Protein AF-A0A0A1Q2Y5-F1 (afdb_monomer_lite)

Structure (mmCIF, N/CA/C/O backbone):
data_AF-A0A0A1Q2Y5-F1
#
_entry.id   AF-A0A0A1Q2Y5-F1
#
loop_
_atom_site.group_PDB
_atom_site.id
_atom_site.type_symbol
_atom_site.label_atom_id
_atom_site.label_alt_id
_atom_site.label_comp_id
_atom_site.label_asym_id
_atom_site.label_entity_id
_atom_site.label_seq_id
_atom_site.pdbx_PDB_ins_code
_atom_site.Cartn_x
_atom_site.Cartn_y
_atom_site.Cartn_z
_atom_site.occupancy
_atom_site.B_iso_or_equiv
_atom_site.auth_seq_id
_atom_site.auth_comp_id
_atom_site.auth_asym_id
_atom_site.auth_atom_id
_atom_site.pdbx_PDB_model_num
ATOM 1 N N . MET A 1 1 ? -5.259 12.438 26.837 1.00 35.69 1 MET A N 1
ATOM 2 C CA . MET A 1 1 ? -5.955 11.451 27.691 1.00 35.69 1 MET A CA 1
ATOM 3 C C . MET A 1 1 ? -5.288 10.094 27.497 1.00 35.69 1 MET A C 1
ATOM 5 O O . MET A 1 1 ? -5.201 9.640 26.366 1.00 35.69 1 MET A O 1
ATOM 9 N N . THR A 1 2 ? -4.720 9.500 28.548 1.00 30.36 2 THR A N 1
ATOM 10 C CA . THR A 1 2 ? -3.997 8.218 28.465 1.00 30.36 2 THR A CA 1
ATOM 11 C C . THR A 1 2 ? -5.008 7.078 28.407 1.00 30.36 2 THR A C 1
ATOM 13 O O . THR A 1 2 ? -5.600 6.742 29.430 1.00 30.36 2 THR A O 1
ATOM 16 N N . ILE A 1 3 ? -5.225 6.483 27.231 1.00 38.81 3 ILE A N 1
ATOM 17 C CA . ILE A 1 3 ? -5.938 5.205 27.147 1.00 38.81 3 ILE A CA 1
ATOM 18 C C . ILE A 1 3 ? -5.017 4.149 27.765 1.00 38.81 3 ILE A C 1
ATOM 20 O O . ILE A 1 3 ? -4.027 3.747 27.158 1.00 38.81 3 ILE A O 1
ATOM 24 N N . ARG A 1 4 ? -5.314 3.727 28.996 1.00 36.06 4 ARG A N 1
ATOM 25 C CA . ARG A 1 4 ? -4.728 2.513 29.569 1.00 36.06 4 ARG A CA 1
ATOM 26 C C . ARG A 1 4 ? -5.586 1.334 29.123 1.00 36.06 4 ARG A C 1
ATOM 28 O O . ARG A 1 4 ? -6.734 1.229 29.540 1.00 36.06 4 ARG A O 1
ATOM 35 N N . TYR A 1 5 ? -5.030 0.474 28.279 1.00 46.25 5 TYR A N 1
ATOM 36 C CA . TYR A 1 5 ? -5.598 -0.839 27.985 1.00 46.25 5 TYR A CA 1
ATOM 37 C C . TYR A 1 5 ? -5.147 -1.824 29.071 1.00 46.25 5 TYR A C 1
ATOM 39 O O . TYR A 1 5 ? -3.952 -1.938 29.336 1.00 46.25 5 TYR A O 1
ATOM 47 N N . PHE A 1 6 ? -6.093 -2.511 29.712 1.00 39.34 6 PHE A N 1
ATOM 48 C CA . PHE A 1 6 ? -5.834 -3.698 30.530 1.00 39.34 6 PHE A CA 1
ATOM 49 C C . PHE A 1 6 ? -6.357 -4.892 29.730 1.00 39.34 6 PHE A C 1
ATOM 51 O O . PHE A 1 6 ? -7.491 -5.323 29.924 1.00 39.34 6 PHE A O 1
ATOM 58 N N . ASP A 1 7 ? -5.567 -5.346 28.756 1.00 41.44 7 ASP A N 1
ATOM 59 C CA . ASP A 1 7 ? -5.860 -6.573 28.0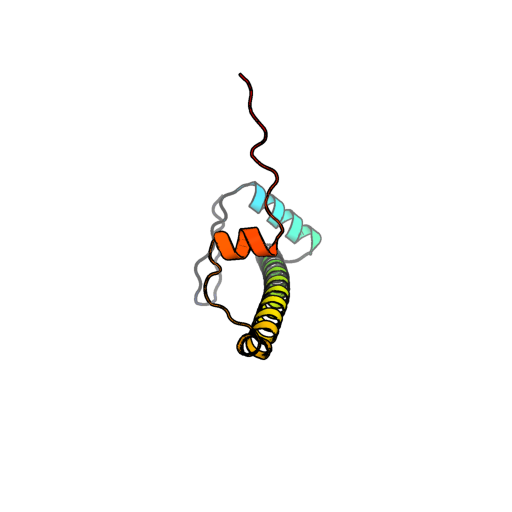18 1.00 41.44 7 ASP A CA 1
ATOM 60 C C . ASP A 1 7 ? -5.167 -7.755 28.702 1.00 41.44 7 ASP A C 1
ATOM 62 O O . ASP A 1 7 ? -4.000 -7.677 29.094 1.00 41.44 7 ASP A O 1
ATOM 66 N N . ARG A 1 8 ? -5.922 -8.834 28.911 1.00 45.66 8 ARG A N 1
ATOM 67 C CA . ARG A 1 8 ? -5.525 -9.992 29.720 1.00 45.66 8 ARG A CA 1
ATOM 68 C C . ARG A 1 8 ? -4.961 -11.125 28.856 1.00 45.66 8 ARG A C 1
ATOM 70 O O . ARG A 1 8 ? -5.050 -12.285 29.255 1.00 45.66 8 ARG A O 1
ATOM 77 N N . HIS A 1 9 ? -4.356 -10.801 27.711 1.00 44.44 9 HIS A N 1
ATOM 78 C CA . HIS A 1 9 ? -3.665 -11.755 26.847 1.00 44.44 9 HIS A CA 1
ATOM 79 C C . HIS A 1 9 ? -2.260 -11.277 26.451 1.00 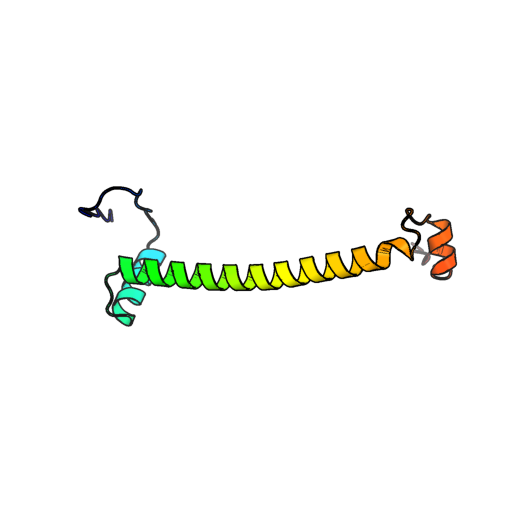44.44 9 HIS A C 1
ATOM 81 O O . HIS A 1 9 ? -1.970 -10.099 26.276 1.00 44.44 9 HIS A O 1
ATOM 87 N N . CYS A 1 10 ? -1.344 -12.240 26.451 1.00 41.94 10 CYS A N 1
ATOM 88 C CA . CYS A 1 10 ? 0.096 -12.053 26.479 1.00 41.94 10 CYS A CA 1
ATOM 89 C C . CYS A 1 10 ? 0.631 -11.567 25.122 1.00 41.94 10 CYS A C 1
ATOM 91 O O . CYS A 1 10 ? 0.516 -12.273 24.126 1.00 41.94 10 CYS A O 1
ATOM 93 N N . GLY A 1 11 ? 1.274 -10.394 25.135 1.00 50.03 11 GLY A N 1
ATOM 94 C CA . GLY A 1 11 ? 2.223 -9.928 24.122 1.00 50.03 11 GLY A CA 1
ATOM 95 C C . GLY A 1 11 ? 1.618 -9.146 22.958 1.00 50.03 11 GLY A C 1
ATOM 96 O O . GLY A 1 11 ? 1.119 -9.751 22.022 1.00 50.03 11 GLY A O 1
ATOM 97 N N . THR A 1 12 ? 1.729 -7.809 22.982 1.00 38.84 12 THR A N 1
ATOM 98 C CA . THR A 1 12 ? 2.270 -6.929 21.912 1.00 38.84 12 THR A CA 1
ATOM 99 C C . THR A 1 12 ? 2.108 -5.458 22.343 1.00 38.84 12 THR A C 1
ATOM 101 O O . THR A 1 12 ? 1.109 -5.075 22.946 1.00 38.84 12 THR A O 1
ATOM 104 N N . PHE A 1 13 ? 3.125 -4.632 22.085 1.00 42.66 13 PHE A N 1
ATOM 105 C CA . PHE A 1 13 ? 3.209 -3.222 22.485 1.00 42.66 13 PHE A CA 1
ATOM 106 C C . PHE A 1 13 ? 2.051 -2.370 21.935 1.00 42.66 13 PHE A C 1
ATOM 108 O O . PHE A 1 13 ? 1.816 -2.326 20.729 1.00 42.66 13 PHE A O 1
ATOM 115 N N . GLY A 1 14 ? 1.368 -1.644 22.825 1.00 43.66 14 GLY A N 1
ATOM 116 C CA . GLY A 1 14 ? 0.289 -0.722 22.470 1.00 43.66 14 GLY A CA 1
ATOM 117 C C . GLY A 1 14 ? 0.784 0.513 21.707 1.00 43.66 14 GLY A C 1
ATOM 118 O O . GLY A 1 14 ? 1.710 1.200 22.136 1.00 43.66 14 GLY A O 1
ATOM 119 N N . LEU A 1 15 ? 0.134 0.825 20.584 1.00 52.41 15 LEU A N 1
ATOM 120 C CA . LEU A 1 15 ? 0.352 2.050 19.812 1.00 52.41 15 LEU A CA 1
ATOM 121 C C . LEU A 1 15 ? -0.399 3.223 20.463 1.00 52.41 15 LEU A C 1
ATOM 123 O O . LEU A 1 15 ? -1.626 3.258 20.486 1.00 52.41 15 LEU A O 1
ATOM 127 N N . SER A 1 16 ? 0.331 4.213 20.984 1.00 55.06 16 SER A N 1
ATOM 128 C CA . SER A 1 16 ? -0.261 5.465 21.471 1.00 55.06 16 SER A CA 1
ATOM 129 C C . SER A 1 16 ? -0.399 6.455 20.311 1.00 55.06 16 SER A C 1
ATOM 131 O O . SER A 1 16 ? 0.553 7.157 19.973 1.00 55.06 16 SER A O 1
ATOM 133 N N . ILE A 1 17 ? -1.582 6.523 19.696 1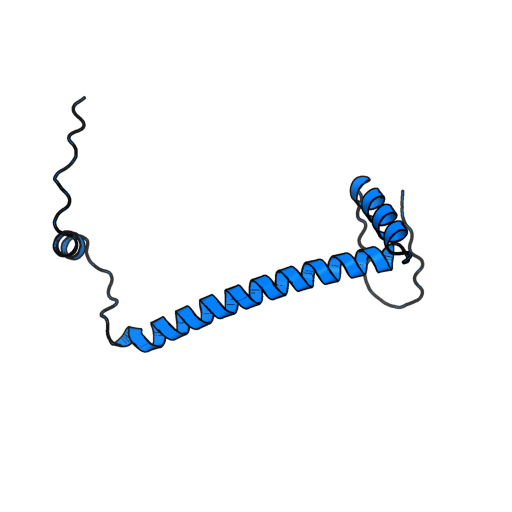.00 56.00 17 ILE A N 1
ATOM 134 C CA . ILE A 1 17 ? -1.898 7.550 18.693 1.00 56.00 17 ILE A CA 1
ATOM 135 C C . ILE A 1 17 ? -2.299 8.829 19.445 1.00 56.00 17 ILE A C 1
ATOM 137 O O . ILE A 1 17 ? -3.413 8.949 19.948 1.00 56.00 17 ILE A O 1
ATOM 141 N N . LYS A 1 18 ? -1.359 9.770 19.604 1.00 58.41 18 LYS A N 1
ATOM 142 C CA . LYS A 1 18 ? -1.520 10.987 20.429 1.00 58.41 18 LYS A CA 1
ATOM 143 C C . LYS A 1 18 ? -2.069 12.190 19.652 1.00 58.41 18 LYS A C 1
ATOM 145 O O . LYS A 1 18 ? -1.607 13.309 19.858 1.00 58.41 18 LYS A O 1
ATOM 150 N N . THR A 1 19 ? -3.033 11.982 18.760 1.00 72.12 19 THR A N 1
ATOM 151 C CA . THR A 1 19 ? -3.703 13.086 18.055 1.00 72.12 19 THR A CA 1
ATOM 152 C C . THR A 1 19 ? -5.197 13.084 18.360 1.00 72.12 19 THR A C 1
ATOM 154 O O . THR A 1 19 ? -5.848 12.040 18.348 1.00 72.12 19 THR A O 1
ATOM 157 N N . GLU A 1 20 ? -5.747 14.267 18.646 1.00 73.75 20 GLU A N 1
ATOM 158 C CA . GLU A 1 20 ? -7.181 14.455 18.923 1.00 73.75 20 GLU A CA 1
ATOM 159 C C . GLU A 1 20 ? -8.041 13.995 17.736 1.00 73.75 20 GLU A C 1
ATOM 161 O O . GLU A 1 20 ? -9.083 13.364 17.899 1.00 73.75 20 GLU A O 1
ATOM 166 N N . GLU A 1 21 ? -7.549 14.236 16.521 1.00 76.00 21 GLU A N 1
ATOM 167 C CA . GLU A 1 21 ? -8.201 13.823 15.283 1.00 76.00 21 GLU A CA 1
ATOM 168 C C . GLU A 1 21 ? -8.345 12.302 15.168 1.00 76.00 21 GLU A C 1
ATOM 170 O O . GLU A 1 21 ? -9.437 11.820 14.873 1.00 76.00 21 GLU A O 1
ATOM 175 N N . ALA A 1 22 ? -7.289 11.534 15.456 1.00 79.25 22 ALA A N 1
ATOM 176 C CA . ALA A 1 22 ? -7.368 10.076 15.412 1.00 79.25 22 ALA A CA 1
ATOM 177 C C . ALA A 1 22 ? -8.358 9.539 16.449 1.00 79.25 22 ALA A C 1
ATOM 179 O O . ALA A 1 22 ? -9.096 8.595 16.181 1.00 79.25 22 ALA A O 1
ATOM 180 N N . HIS A 1 23 ? -8.418 10.179 17.615 1.00 80.94 23 HIS A N 1
ATOM 181 C CA . HIS A 1 23 ? -9.372 9.851 18.666 1.00 80.94 23 HIS A CA 1
ATOM 182 C C . HIS A 1 23 ? -10.824 10.117 18.247 1.00 80.94 23 HIS A C 1
ATOM 184 O O . HIS A 1 23 ? -11.715 9.309 18.524 1.00 80.94 23 HIS A O 1
ATOM 190 N N . ARG A 1 24 ? -11.071 11.243 17.568 1.00 86.06 24 ARG A N 1
ATOM 191 C CA . ARG A 1 24 ? -12.386 11.582 17.014 1.00 86.06 24 ARG A CA 1
ATOM 192 C C . ARG A 1 24 ? -12.806 10.573 15.947 1.00 86.06 24 ARG A C 1
ATOM 194 O O . ARG A 1 24 ? -13.901 10.027 16.049 1.00 86.06 24 ARG A O 1
ATOM 201 N N . LEU A 1 25 ? -11.920 10.286 14.992 1.00 87.94 25 LEU A N 1
ATOM 202 C CA . LEU A 1 25 ? -12.166 9.327 13.912 1.00 87.94 25 LEU A CA 1
ATOM 203 C C . LEU A 1 25 ? -12.424 7.917 14.452 1.00 87.94 25 LEU A C 1
ATOM 205 O O . LEU A 1 25 ? -13.364 7.258 14.027 1.00 87.94 25 LEU A O 1
ATOM 209 N N . ALA A 1 26 ? -11.650 7.476 15.443 1.00 86.12 26 ALA A N 1
ATOM 210 C CA . ALA A 1 26 ? -11.848 6.201 16.124 1.00 86.12 26 ALA A CA 1
ATOM 211 C C . ALA A 1 26 ? -13.238 6.074 16.768 1.00 86.12 26 ALA A C 1
ATOM 213 O O . ALA A 1 26 ? -13.906 5.048 16.636 1.00 86.12 26 ALA A O 1
ATOM 214 N N . ARG A 1 27 ? -13.688 7.125 17.467 1.00 87.25 27 ARG A N 1
ATOM 215 C CA . ARG A 1 27 ? -15.017 7.150 18.093 1.00 87.25 27 ARG A CA 1
ATOM 216 C C . ARG A 1 27 ? -16.136 7.144 17.065 1.00 87.25 27 ARG A C 1
ATOM 218 O O . ARG A 1 27 ? -17.143 6.478 17.277 1.00 87.25 27 ARG A O 1
ATOM 225 N N . GLU A 1 28 ? -15.983 7.912 15.997 1.00 92.00 28 GLU A N 1
ATOM 226 C CA . GLU A 1 28 ? -16.953 7.957 14.908 1.00 92.00 28 GLU A CA 1
ATOM 227 C C . GLU A 1 28 ? -17.062 6.595 14.220 1.00 92.00 28 GLU A C 1
ATOM 229 O O . GLU A 1 28 ? -18.159 6.055 14.107 1.00 92.00 28 GLU A O 1
ATOM 234 N N . LEU A 1 29 ? -15.924 5.987 13.886 1.00 90.44 29 LEU A N 1
ATOM 235 C CA . LEU A 1 29 ? -15.856 4.669 13.269 1.00 90.44 29 LEU A CA 1
ATOM 236 C C . LEU A 1 29 ? -16.522 3.591 14.137 1.00 90.44 29 LEU A C 1
ATOM 238 O O . LEU A 1 29 ? -17.342 2.825 13.643 1.00 90.44 29 LEU A O 1
ATOM 242 N N . SER A 1 30 ? -16.237 3.570 15.440 1.00 91.19 30 SER A N 1
ATOM 243 C CA . SER A 1 30 ? -16.873 2.657 16.402 1.00 91.19 30 SER A CA 1
ATOM 244 C C . SER A 1 30 ? -18.388 2.853 16.493 1.00 91.19 30 SER A C 1
ATOM 246 O O . SER A 1 30 ? -19.141 1.886 16.507 1.00 91.19 30 SER A O 1
ATOM 248 N N . ARG A 1 31 ? -18.866 4.103 16.505 1.00 91.62 31 ARG A N 1
ATOM 249 C CA . ARG A 1 31 ? -20.309 4.398 16.531 1.00 91.62 31 ARG A CA 1
ATOM 250 C C . ARG A 1 31 ? -21.022 3.959 15.259 1.00 91.62 31 ARG A C 1
ATOM 252 O O . ARG A 1 31 ? -22.154 3.502 15.345 1.00 91.62 31 ARG A O 1
ATOM 259 N N . LEU A 1 32 ? -20.380 4.123 14.105 1.00 93.62 32 LEU A N 1
ATOM 260 C CA . LEU A 1 32 ? -20.951 3.743 12.813 1.00 93.62 32 LEU A CA 1
ATOM 261 C C . LEU A 1 32 ? -20.979 2.224 12.614 1.00 93.62 32 LEU A C 1
ATOM 263 O O . LEU A 1 32 ? -21.917 1.708 12.018 1.00 93.62 32 LEU A O 1
ATOM 267 N N . THR A 1 33 ? -19.963 1.520 13.113 1.00 89.38 33 THR A N 1
ATOM 268 C CA . THR A 1 33 ? -19.833 0.058 12.982 1.00 89.38 33 THR A CA 1
ATOM 269 C C . THR A 1 33 ? -20.551 -0.708 14.094 1.00 89.38 33 THR A C 1
ATOM 271 O O . THR A 1 33 ? -20.927 -1.858 13.898 1.00 89.38 33 THR A O 1
ATOM 274 N N . GLY A 1 34 ? -20.761 -0.085 15.259 1.00 91.44 34 GLY A N 1
ATOM 275 C CA . GLY A 1 34 ? -21.269 -0.752 16.461 1.00 91.44 34 GLY A CA 1
ATOM 276 C C . GLY A 1 34 ? -20.227 -1.629 17.166 1.00 91.44 34 GLY A C 1
ATOM 277 O O . GLY A 1 34 ? -20.550 -2.299 18.145 1.00 91.44 34 GLY A O 1
ATOM 278 N N . GLU A 1 35 ? -18.982 -1.622 16.691 1.00 88.19 35 GLU A N 1
ATOM 279 C CA . GLU A 1 35 ? -17.881 -2.420 17.225 1.00 88.19 35 GLU A CA 1
ATOM 280 C C . GLU A 1 35 ? -17.127 -1.669 18.327 1.00 88.19 35 GLU A C 1
ATOM 282 O O . GLU A 1 35 ? -17.158 -0.433 18.412 1.00 88.19 35 GLU A O 1
ATOM 287 N N . ALA A 1 36 ? -16.393 -2.402 19.170 1.00 88.31 36 ALA A N 1
ATOM 288 C CA . ALA A 1 36 ? -15.497 -1.770 20.127 1.00 88.31 36 ALA A CA 1
ATOM 289 C C . ALA A 1 36 ? -14.443 -0.938 19.382 1.00 88.31 36 ALA A C 1
ATOM 291 O O . ALA A 1 36 ? -13.946 -1.328 18.330 1.00 88.31 36 ALA A O 1
ATOM 292 N N . MET A 1 37 ? -14.068 0.211 19.948 1.00 79.38 37 MET A N 1
ATOM 293 C CA . MET A 1 37 ? -13.179 1.181 19.296 1.00 79.38 37 MET A CA 1
ATOM 294 C C . MET A 1 37 ? -11.886 0.562 18.747 1.00 79.38 37 MET A C 1
ATOM 296 O O . MET A 1 37 ? -11.433 0.945 17.675 1.00 79.38 37 MET A O 1
ATOM 300 N N . THR A 1 38 ? -11.310 -0.412 19.448 1.00 83.56 38 THR A N 1
ATOM 301 C CA . THR A 1 38 ? -10.093 -1.098 18.992 1.00 83.56 38 THR A CA 1
ATOM 302 C C . THR A 1 38 ? -10.352 -2.081 17.865 1.00 83.56 38 THR A C 1
ATOM 304 O O . THR A 1 38 ? -9.535 -2.145 16.949 1.00 83.56 38 THR A O 1
ATOM 307 N N . ASP A 1 39 ? -11.475 -2.792 17.887 1.00 84.19 39 ASP A N 1
ATOM 308 C CA . ASP A 1 39 ? -11.842 -3.724 16.820 1.00 84.19 39 ASP A CA 1
ATOM 309 C C . ASP A 1 39 ? -12.104 -2.946 15.530 1.00 84.19 39 ASP A C 1
ATOM 311 O O . ASP A 1 39 ? -11.462 -3.212 14.514 1.00 84.19 39 ASP A O 1
ATOM 315 N N . ALA A 1 40 ? -12.888 -1.870 15.631 1.00 88.75 40 ALA A N 1
ATOM 316 C CA . ALA A 1 40 ? -13.199 -0.983 14.519 1.00 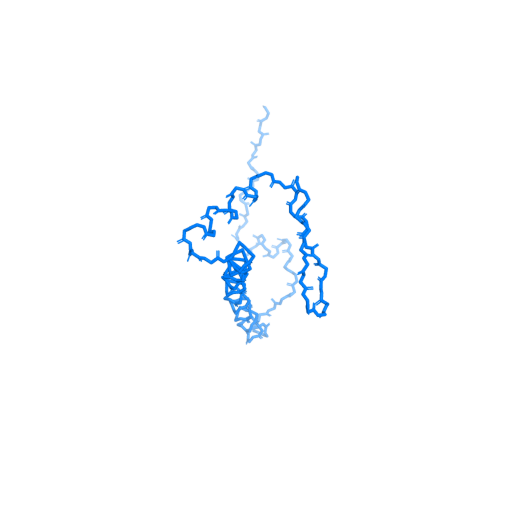88.75 40 ALA A CA 1
ATOM 317 C C . ALA A 1 40 ? -11.928 -0.398 13.869 1.00 88.75 40 ALA A C 1
ATOM 319 O O . ALA A 1 40 ? -11.760 -0.435 12.648 1.00 88.75 40 ALA A O 1
ATOM 320 N N . ILE A 1 41 ? -10.986 0.117 14.676 1.00 87.94 41 ILE A N 1
ATOM 321 C CA . ILE A 1 41 ? -9.712 0.653 14.162 1.00 87.94 41 ILE A CA 1
ATOM 322 C C . ILE A 1 41 ? -8.862 -0.462 13.553 1.00 87.94 41 ILE A C 1
ATOM 324 O O . ILE A 1 41 ? -8.293 -0.283 12.476 1.00 87.94 41 ILE A O 1
ATOM 328 N N . THR A 1 42 ? -8.751 -1.603 14.235 1.00 88.38 42 THR A N 1
ATOM 329 C CA . THR A 1 42 ? -7.925 -2.727 13.778 1.00 88.38 42 THR A CA 1
ATOM 330 C C . THR A 1 42 ? -8.416 -3.235 12.429 1.00 88.38 42 THR A C 1
ATOM 332 O O . THR A 1 42 ? -7.607 -3.460 11.525 1.00 88.38 42 THR A O 1
ATOM 335 N N . GLN A 1 43 ? -9.733 -3.355 12.268 1.00 91.50 43 GLN A N 1
ATOM 336 C CA . GLN A 1 43 ? -10.359 -3.775 11.026 1.00 91.50 43 GLN A CA 1
ATOM 337 C C . GLN A 1 43 ? -10.132 -2.750 9.910 1.00 91.50 43 GLN A C 1
ATOM 339 O O . GLN A 1 43 ? -9.616 -3.109 8.851 1.00 91.50 43 GLN A O 1
ATOM 344 N N . ALA A 1 44 ? -10.367 -1.459 10.162 1.00 91.19 44 ALA A N 1
ATOM 345 C CA . ALA A 1 44 ? -10.113 -0.414 9.168 1.00 91.19 44 ALA A CA 1
ATOM 346 C C . ALA A 1 44 ? -8.638 -0.351 8.726 1.00 91.19 44 ALA A C 1
ATOM 348 O O . ALA A 1 44 ? -8.336 -0.166 7.541 1.00 91.19 44 ALA A O 1
ATOM 349 N N . MET A 1 45 ? -7.696 -0.540 9.657 1.00 91.38 45 MET A N 1
ATOM 350 C CA . MET A 1 45 ? -6.269 -0.620 9.337 1.00 91.38 45 MET A CA 1
ATOM 351 C C . MET A 1 45 ? -5.944 -1.862 8.504 1.00 91.38 45 MET A C 1
ATOM 353 O O . MET A 1 45 ? -5.196 -1.757 7.528 1.00 91.38 45 MET A O 1
ATOM 357 N N . ARG A 1 46 ? -6.512 -3.023 8.853 1.00 92.75 46 ARG A N 1
ATOM 358 C CA . ARG A 1 46 ? -6.339 -4.276 8.106 1.00 92.75 46 ARG A CA 1
ATOM 359 C C . ARG A 1 46 ? -6.825 -4.126 6.668 1.00 92.75 46 ARG A C 1
ATOM 361 O O . ARG A 1 46 ? -6.051 -4.378 5.750 1.00 92.75 46 ARG A O 1
ATOM 368 N N . GLU A 1 47 ? -8.038 -3.626 6.472 1.00 95.31 47 GLU A N 1
ATOM 369 C CA . GLU A 1 47 ? -8.625 -3.399 5.146 1.00 95.31 47 GLU A CA 1
ATOM 370 C C . GLU A 1 47 ? -7.826 -2.390 4.319 1.00 95.31 47 GLU A C 1
ATOM 372 O O . GLU A 1 47 ? -7.664 -2.527 3.102 1.00 95.31 47 GLU A O 1
ATOM 377 N N . ARG A 1 48 ? -7.305 -1.333 4.957 1.00 93.69 48 ARG A N 1
ATOM 378 C CA . ARG A 1 48 ? -6.448 -0.371 4.259 1.00 93.69 48 ARG A CA 1
ATOM 379 C C . ARG A 1 48 ? -5.132 -1.012 3.827 1.00 93.69 48 ARG A C 1
ATOM 381 O O . ARG A 1 48 ? -4.703 -0.780 2.699 1.00 93.69 48 ARG A O 1
ATOM 388 N N . LEU A 1 49 ? -4.506 -1.807 4.692 1.00 94.88 49 LEU A N 1
ATOM 389 C CA . LEU A 1 49 ? -3.272 -2.517 4.362 1.00 94.88 49 LEU A CA 1
ATOM 390 C C . LEU A 1 49 ? -3.486 -3.558 3.266 1.00 94.88 49 LEU A C 1
ATOM 392 O O . LEU A 1 49 ? -2.644 -3.668 2.382 1.00 94.88 49 LEU A O 1
ATOM 396 N N . GLU A 1 50 ? -4.591 -4.293 3.306 1.00 94.75 50 GLU A N 1
ATOM 397 C CA . GLU A 1 50 ? -4.933 -5.291 2.295 1.00 94.75 50 GLU A CA 1
ATOM 398 C C . GLU A 1 50 ? -5.103 -4.657 0.914 1.00 94.75 50 GLU A C 1
ATOM 400 O O . GLU A 1 50 ? -4.442 -5.085 -0.030 1.00 94.75 50 GLU A O 1
ATOM 405 N N . ARG A 1 51 ? -5.867 -3.560 0.805 1.00 93.06 51 ARG A N 1
ATOM 406 C CA . ARG A 1 51 ? -6.001 -2.812 -0.459 1.00 93.06 51 ARG A CA 1
ATOM 407 C C . ARG A 1 51 ? -4.653 -2.348 -1.007 1.00 93.06 51 ARG A C 1
ATOM 409 O O . ARG A 1 51 ? -4.350 -2.569 -2.174 1.00 93.06 51 ARG A O 1
ATOM 416 N N . LEU A 1 52 ? -3.810 -1.770 -0.151 1.00 94.44 52 LEU A N 1
ATOM 417 C CA . LEU A 1 52 ? -2.478 -1.310 -0.555 1.00 94.44 52 LEU A CA 1
ATOM 418 C C . LEU A 1 52 ? -1.544 -2.464 -0.953 1.00 94.44 52 LEU A C 1
ATOM 420 O O . LEU A 1 52 ? -0.667 -2.282 -1.797 1.00 94.44 52 LEU A O 1
ATOM 424 N N . ARG A 1 53 ? -1.687 -3.643 -0.337 1.00 91.25 53 ARG A N 1
ATOM 425 C CA . ARG A 1 53 ? -0.931 -4.844 -0.718 1.00 91.25 53 ARG A CA 1
ATOM 426 C C . ARG A 1 53 ? -1.394 -5.372 -2.069 1.00 91.25 53 ARG A C 1
ATOM 428 O O . ARG A 1 53 ? -0.542 -5.578 -2.924 1.00 91.25 53 ARG A O 1
ATOM 435 N N . ALA A 1 54 ? -2.702 -5.483 -2.291 1.00 89.25 54 ALA A N 1
ATOM 436 C CA . ALA A 1 54 ? -3.264 -5.909 -3.570 1.00 89.25 54 ALA A CA 1
ATOM 437 C C . ALA A 1 54 ? -2.829 -4.985 -4.723 1.00 89.25 54 ALA A C 1
ATOM 439 O O . ALA A 1 54 ? -2.371 -5.455 -5.762 1.00 89.25 54 ALA A O 1
ATOM 440 N N . GLU A 1 55 ? -2.868 -3.662 -4.525 1.00 87.75 55 GLU A N 1
ATOM 441 C CA . GLU A 1 55 ? -2.359 -2.690 -5.505 1.00 87.75 55 GLU A CA 1
ATOM 442 C C . GLU A 1 55 ? -0.870 -2.913 -5.822 1.00 87.75 55 GLU A C 1
ATOM 444 O O . GLU A 1 55 ? -0.465 -2.904 -6.987 1.00 87.75 55 GLU A O 1
ATOM 449 N N . LYS A 1 56 ? -0.042 -3.156 -4.797 1.00 85.25 56 LYS A N 1
ATOM 450 C CA . LYS A 1 56 ? 1.388 -3.448 -4.975 1.00 85.25 56 LYS A CA 1
ATOM 451 C C . LYS A 1 56 ? 1.638 -4.776 -5.680 1.00 85.25 56 LYS A C 1
ATOM 453 O O . LYS A 1 56 ? 2.569 -4.848 -6.477 1.00 85.25 56 LYS A O 1
ATOM 458 N N . GLU A 1 57 ? 0.846 -5.803 -5.405 1.00 84.50 57 GLU A N 1
ATOM 459 C CA . GLU A 1 57 ? 0.953 -7.109 -6.061 1.00 84.50 57 GLU A CA 1
ATOM 460 C C . GLU A 1 57 ? 0.628 -7.010 -7.552 1.00 84.50 57 GLU A C 1
ATOM 462 O O . GLU A 1 57 ? 1.390 -7.522 -8.370 1.00 84.50 57 GLU A O 1
ATOM 467 N N . VAL A 1 58 ? -0.411 -6.258 -7.928 1.00 83.62 58 VAL A N 1
ATOM 468 C CA . VAL A 1 58 ? -0.731 -5.980 -9.340 1.00 83.62 58 VAL A CA 1
ATOM 469 C C . VAL A 1 58 ? 0.423 -5.249 -10.038 1.00 83.62 58 VAL A C 1
ATOM 471 O O . VAL A 1 58 ? 0.809 -5.600 -11.155 1.00 83.62 58 VAL A O 1
ATOM 474 N N . GLN A 1 59 ? 1.029 -4.256 -9.380 1.00 81.44 59 GLN A N 1
ATOM 475 C CA 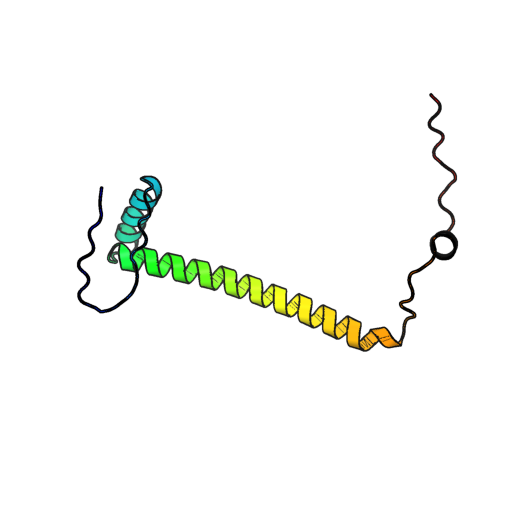. GLN A 1 59 ? 2.204 -3.562 -9.923 1.00 81.44 59 GLN A CA 1
ATOM 476 C C . GLN A 1 59 ? 3.426 -4.486 -10.032 1.00 81.44 59 GLN A C 1
ATOM 478 O O . GLN A 1 59 ? 4.158 -4.445 -11.025 1.00 81.44 59 GLN A O 1
ATOM 483 N N . ALA A 1 60 ? 3.648 -5.344 -9.036 1.00 81.81 60 ALA A N 1
ATOM 484 C CA . ALA A 1 60 ? 4.725 -6.324 -9.048 1.00 81.81 60 ALA A CA 1
ATOM 485 C C . ALA A 1 60 ? 4.541 -7.364 -10.166 1.00 81.81 60 ALA A C 1
ATOM 487 O O . ALA A 1 60 ? 5.530 -7.727 -10.812 1.00 81.81 60 ALA A O 1
ATOM 488 N N . ASP A 1 61 ? 3.304 -7.790 -10.448 1.00 88.19 61 ASP A N 1
ATOM 489 C CA . ASP A 1 61 ? 2.972 -8.649 -11.591 1.00 88.19 61 ASP A CA 1
ATOM 490 C C . ASP A 1 61 ? 3.330 -7.964 -12.912 1.00 88.19 61 ASP A C 1
ATOM 492 O O . ASP A 1 61 ? 4.070 -8.525 -13.723 1.00 88.19 61 ASP A O 1
ATOM 496 N N . TYR A 1 62 ? 2.912 -6.708 -13.103 1.00 86.25 62 TYR A N 1
ATOM 497 C CA . TYR A 1 62 ? 3.240 -5.951 -14.312 1.00 86.25 62 TYR A CA 1
ATOM 498 C C . TYR A 1 62 ? 4.756 -5.836 -14.537 1.00 86.25 62 TYR A C 1
ATOM 500 O O . TYR A 1 62 ? 5.257 -6.151 -15.622 1.00 86.25 62 TYR A O 1
ATOM 508 N N . VAL A 1 63 ? 5.513 -5.446 -13.506 1.00 91.25 63 VAL A N 1
ATOM 509 C CA . VAL A 1 63 ? 6.979 -5.345 -13.585 1.00 91.25 63 VAL A CA 1
ATOM 510 C C . VAL A 1 63 ? 7.612 -6.705 -13.884 1.00 91.25 63 VAL A C 1
ATOM 512 O O . VAL A 1 63 ? 8.541 -6.791 -14.691 1.00 91.25 63 VAL A O 1
ATOM 515 N N . SER A 1 64 ? 7.119 -7.776 -13.264 1.00 91.94 64 SER A N 1
ATOM 516 C CA . SER A 1 64 ? 7.620 -9.136 -13.486 1.00 91.94 64 SER A CA 1
ATOM 517 C C . SER A 1 64 ? 7.360 -9.603 -14.916 1.00 91.94 64 SER A C 1
ATOM 519 O O . SER A 1 64 ? 8.278 -10.096 -15.577 1.00 91.94 64 SER A O 1
ATOM 521 N N . ARG A 1 65 ? 6.156 -9.360 -15.443 1.00 90.44 65 ARG A N 1
ATOM 522 C CA . ARG A 1 65 ? 5.788 -9.641 -16.837 1.00 90.44 65 ARG A CA 1
ATOM 523 C C . ARG A 1 65 ? 6.638 -8.845 -17.820 1.00 90.44 65 ARG A C 1
ATOM 525 O O . ARG A 1 65 ? 7.127 -9.416 -18.794 1.00 90.44 65 ARG A O 1
ATOM 532 N N . MET A 1 66 ? 6.890 -7.566 -17.543 1.00 92.75 66 MET A N 1
ATOM 533 C CA . MET A 1 66 ? 7.774 -6.728 -18.358 1.00 92.75 66 MET A CA 1
ATOM 534 C C . MET A 1 66 ? 9.212 -7.267 -18.363 1.00 92.75 66 MET A C 1
ATOM 536 O O . MET A 1 66 ? 9.813 -7.441 -19.424 1.00 92.75 66 MET A O 1
ATOM 540 N N . LYS A 1 67 ? 9.760 -7.617 -17.192 1.00 93.12 67 LYS A N 1
ATOM 541 C CA . LYS A 1 67 ? 11.097 -8.226 -17.083 1.00 93.12 67 LYS A CA 1
ATOM 542 C C . LYS A 1 67 ? 11.185 -9.553 -17.837 1.00 93.12 67 LYS A C 1
ATOM 544 O O . LYS A 1 67 ? 12.181 -9.790 -18.521 1.00 93.12 67 LYS A O 1
ATOM 549 N N . ALA A 1 68 ? 10.163 -10.404 -17.738 1.00 93.44 68 ALA A N 1
ATOM 550 C CA . ALA A 1 68 ? 10.096 -11.667 -18.470 1.00 93.44 68 ALA A CA 1
ATOM 551 C C . ALA A 1 68 ? 10.053 -11.436 -19.990 1.00 93.44 68 ALA A C 1
ATOM 553 O O . ALA A 1 68 ? 10.809 -12.066 -20.732 1.00 93.44 68 ALA A O 1
ATOM 554 N N . PHE A 1 69 ? 9.242 -10.477 -20.448 1.00 93.31 69 PHE A N 1
ATOM 555 C CA . PHE A 1 69 ? 9.153 -10.088 -21.854 1.00 93.31 69 PHE A CA 1
ATOM 556 C C . PHE A 1 69 ? 10.503 -9.615 -22.411 1.00 93.31 69 PHE A C 1
ATOM 558 O O . PHE A 1 69 ? 10.931 -10.097 -23.465 1.00 93.31 69 PHE A O 1
ATOM 565 N N . VAL A 1 70 ? 11.192 -8.726 -21.684 1.00 92.81 70 VAL A N 1
ATOM 566 C CA . VAL A 1 70 ? 12.525 -8.225 -22.049 1.00 92.81 70 VAL A CA 1
ATOM 567 C C . VAL A 1 70 ? 13.540 -9.365 -22.068 1.00 92.81 70 VAL A C 1
ATOM 569 O O . VAL A 1 70 ? 14.247 -9.526 -23.059 1.00 92.81 70 VAL A O 1
ATOM 572 N N . ARG A 1 71 ? 13.590 -10.205 -21.025 1.00 91.88 71 ARG A N 1
ATOM 573 C CA . ARG A 1 71 ? 14.526 -11.341 -20.941 1.00 91.88 71 ARG A CA 1
ATOM 574 C C . ARG A 1 71 ? 14.358 -12.319 -22.108 1.00 91.88 71 ARG A C 1
ATOM 576 O O . ARG A 1 71 ? 15.347 -12.774 -22.672 1.00 91.88 71 ARG A O 1
ATOM 583 N N . ALA A 1 72 ? 13.122 -12.609 -22.511 1.00 93.19 72 ALA A N 1
ATOM 584 C CA . ALA A 1 72 ? 12.839 -13.513 -23.626 1.00 93.19 72 ALA A CA 1
ATOM 585 C C . ALA A 1 72 ? 13.290 -12.968 -24.997 1.00 93.19 72 ALA A C 1
ATOM 587 O O . ALA A 1 72 ? 13.416 -13.726 -25.958 1.00 93.19 72 ALA A O 1
ATOM 588 N N . ARG A 1 73 ? 13.508 -11.654 -25.119 1.00 93.94 73 ARG A N 1
ATOM 589 C CA . ARG A 1 73 ? 13.860 -10.977 -26.380 1.00 93.94 73 ARG A CA 1
ATOM 590 C C . ARG A 1 73 ? 15.256 -10.374 -26.376 1.00 93.94 73 ARG A C 1
ATOM 592 O O . ARG A 1 73 ? 15.770 -10.061 -27.441 1.00 93.94 73 ARG A O 1
ATOM 599 N N . SER A 1 74 ? 15.888 -10.256 -25.212 1.00 88.62 74 SER A N 1
ATOM 600 C CA . SER A 1 74 ? 17.142 -9.524 -25.047 1.00 88.62 74 SER A CA 1
ATOM 601 C C . SER A 1 74 ? 18.312 -10.086 -25.847 1.00 88.62 74 SER A C 1
ATOM 603 O O . SER A 1 74 ? 19.270 -9.363 -26.066 1.00 88.62 74 SER A O 1
ATOM 605 N N . HIS A 1 75 ? 18.257 -11.355 -26.258 1.00 89.81 75 HIS A N 1
ATOM 606 C CA . HIS A 1 75 ? 19.282 -11.978 -27.101 1.00 89.81 75 HIS A CA 1
ATOM 607 C C . HIS A 1 75 ? 19.180 -11.572 -28.580 1.00 89.81 75 HIS A C 1
ATOM 609 O O . HIS A 1 75 ? 20.119 -11.798 -29.330 1.00 89.81 75 HIS A O 1
ATOM 615 N N . ARG A 1 76 ? 18.046 -11.006 -29.016 1.00 91.88 76 ARG A N 1
ATOM 616 C CA . ARG A 1 76 ? 17.830 -10.598 -30.414 1.00 91.88 76 ARG A CA 1
ATOM 617 C C . ARG A 1 76 ? 18.391 -9.218 -30.732 1.00 91.88 76 ARG A C 1
ATOM 619 O O . ARG A 1 76 ? 18.462 -8.856 -31.899 1.00 91.88 76 ARG A O 1
ATOM 626 N N . TYR A 1 77 ? 18.719 -8.442 -29.704 1.00 86.56 77 TYR A N 1
ATOM 627 C CA . TYR A 1 77 ? 19.143 -7.057 -29.832 1.00 86.56 77 TYR A CA 1
ATOM 628 C C . TYR A 1 77 ? 20.523 -6.891 -29.215 1.00 86.56 77 TYR A C 1
ATOM 630 O O . TYR A 1 77 ? 20.791 -7.409 -28.128 1.00 86.56 77 TYR A O 1
ATOM 638 N N . ASP A 1 78 ? 21.374 -6.128 -29.891 1.00 87.69 78 ASP A N 1
ATOM 639 C CA . ASP A 1 78 ? 22.591 -5.615 -29.287 1.00 87.69 78 ASP A CA 1
ATOM 640 C C . ASP A 1 78 ? 22.212 -4.591 -28.206 1.00 87.69 78 ASP A C 1
ATOM 642 O O . ASP A 1 78 ? 21.435 -3.669 -28.448 1.00 87.69 78 ASP A O 1
ATOM 646 N N . ARG A 1 79 ? 22.703 -4.805 -26.983 1.00 84.31 79 ARG A N 1
ATOM 647 C CA . ARG A 1 79 ? 22.413 -3.964 -25.809 1.00 84.31 79 ARG A CA 1
ATOM 648 C C . ARG A 1 79 ? 23.644 -3.208 -25.324 1.00 84.31 79 ARG A C 1
ATOM 650 O O . ARG A 1 79 ? 23.664 -2.749 -24.180 1.00 84.31 79 ARG A O 1
ATOM 657 N N . ARG A 1 80 ? 24.685 -3.118 -26.155 1.00 89.31 80 ARG A N 1
ATOM 658 C CA . ARG A 1 80 ? 25.800 -2.213 -25.890 1.00 89.31 80 ARG A CA 1
ATOM 659 C C . ARG A 1 80 ? 25.263 -0.778 -25.788 1.00 89.31 80 ARG A C 1
ATOM 661 O O . ARG A 1 80 ? 24.301 -0.440 -26.479 1.00 89.31 80 ARG A O 1
ATOM 668 N N . PRO A 1 81 ? 25.837 0.056 -24.908 1.00 88.38 81 PRO A N 1
ATOM 669 C CA . PRO A 1 81 ? 25.499 1.471 -24.873 1.00 88.38 81 PRO A CA 1
ATOM 670 C C . PRO A 1 81 ? 25.657 2.083 -26.268 1.00 88.38 81 PRO A C 1
ATOM 672 O O . PRO A 1 81 ? 26.704 1.913 -26.888 1.00 88.38 81 PRO A O 1
ATOM 675 N N . VAL A 1 82 ? 24.620 2.769 -26.750 1.00 89.69 82 VAL A N 1
ATOM 676 C CA . VAL A 1 82 ? 24.653 3.470 -28.040 1.00 89.69 82 VAL A CA 1
ATOM 677 C C . VAL A 1 82 ? 25.523 4.715 -27.893 1.00 89.69 82 VAL A C 1
ATOM 679 O O . VAL A 1 82 ? 25.395 5.455 -26.913 1.00 89.69 82 VAL A O 1
ATOM 682 N N . THR A 1 83 ? 26.427 4.946 -28.843 1.00 90.75 83 THR A N 1
ATOM 683 C CA . THR A 1 83 ? 27.231 6.171 -28.863 1.00 90.75 83 THR A CA 1
ATOM 684 C C . THR A 1 83 ? 26.389 7.365 -29.303 1.00 90.75 83 THR A C 1
ATOM 686 O O . THR A 1 83 ? 25.390 7.227 -30.006 1.00 90.75 83 THR A O 1
ATOM 689 N N . LYS A 1 84 ? 26.806 8.577 -28.920 1.00 83.88 84 LYS A N 1
ATOM 690 C CA . LYS A 1 84 ? 26.119 9.802 -29.348 1.00 83.88 84 LYS A CA 1
ATOM 691 C C . LYS A 1 84 ? 26.023 9.897 -30.877 1.00 83.88 84 LYS A C 1
ATOM 693 O O . LYS A 1 84 ? 24.970 10.235 -31.392 1.00 83.88 84 LYS A O 1
ATOM 698 N N . GLN A 1 85 ? 27.099 9.549 -31.581 1.00 84.75 85 GLN A N 1
ATOM 699 C CA . GLN A 1 85 ? 27.139 9.567 -33.040 1.00 84.75 85 GLN A CA 1
ATOM 700 C C . GLN A 1 85 ? 26.134 8.581 -33.657 1.00 84.75 85 GLN A C 1
ATOM 702 O O . GLN A 1 85 ? 25.341 8.982 -34.501 1.00 84.75 85 GLN A O 1
ATOM 707 N N . GLU A 1 86 ? 26.118 7.322 -33.206 1.00 85.94 86 GLU A N 1
ATOM 708 C CA . GLU A 1 86 ? 25.154 6.317 -33.685 1.00 85.94 86 GLU A CA 1
ATOM 709 C C . GLU A 1 86 ? 23.702 6.742 -33.408 1.00 85.94 86 GLU A C 1
ATOM 711 O O . GLU A 1 86 ? 22.809 6.488 -34.216 1.00 85.94 86 GLU A O 1
ATOM 716 N N . TRP A 1 87 ? 23.456 7.411 -32.277 1.00 83.81 87 TRP A N 1
ATOM 717 C CA . TRP A 1 87 ? 22.149 7.976 -31.947 1.00 83.81 87 TRP A CA 1
ATOM 718 C C . TRP A 1 87 ? 21.767 9.131 -32.883 1.00 83.81 87 TRP A C 1
ATOM 720 O O . TRP A 1 87 ? 20.665 9.137 -33.429 1.00 83.81 87 TRP A O 1
ATOM 730 N N . ASP A 1 88 ? 22.678 10.081 -33.104 1.00 85.44 88 ASP A N 1
ATOM 731 C CA . ASP A 1 88 ? 22.469 11.240 -33.980 1.00 85.44 88 ASP A CA 1
ATOM 732 C C . ASP A 1 88 ? 22.227 10.813 -35.446 1.00 85.44 88 ASP A C 1
ATOM 734 O O . ASP A 1 88 ? 21.419 11.423 -36.148 1.00 85.44 88 ASP A O 1
ATOM 738 N N . GLU A 1 89 ? 22.871 9.733 -35.900 1.00 82.94 89 GLU A N 1
ATOM 739 C CA . GLU A 1 89 ? 22.656 9.124 -37.220 1.00 82.94 89 GLU A CA 1
ATOM 740 C C . GLU A 1 89 ? 21.306 8.387 -37.315 1.00 82.94 89 GLU A C 1
ATOM 742 O O . GLU A 1 89 ? 20.594 8.531 -38.311 1.00 82.94 89 GLU A O 1
ATOM 747 N N . ALA A 1 90 ? 20.918 7.628 -36.282 1.00 82.81 90 ALA A N 1
ATOM 748 C CA . ALA A 1 90 ? 19.692 6.822 -36.277 1.00 82.81 90 ALA A CA 1
ATOM 749 C C . ALA A 1 90 ? 18.403 7.649 -36.149 1.00 82.81 90 ALA A C 1
ATOM 751 O O . ALA A 1 90 ? 17.374 7.290 -36.724 1.00 82.81 90 ALA A O 1
ATOM 752 N N . VAL A 1 91 ? 18.441 8.742 -35.384 1.00 79.00 91 VAL A N 1
ATOM 753 C CA . VAL A 1 91 ? 17.276 9.616 -35.163 1.00 79.00 91 VAL A CA 1
ATOM 754 C C . VAL A 1 91 ? 17.111 10.628 -36.310 1.00 79.00 91 VAL A C 1
ATOM 756 O O . VAL A 1 91 ? 16.068 11.271 -36.425 1.00 79.00 91 VAL A O 1
ATOM 759 N N . GLY A 1 92 ? 18.101 10.712 -37.211 1.00 68.19 92 GLY A N 1
ATOM 760 C CA . GLY A 1 92 ? 18.234 11.795 -38.175 1.00 68.19 92 GLY A CA 1
ATOM 761 C C . GLY A 1 92 ? 18.694 13.051 -37.443 1.00 68.19 92 GLY A C 1
ATOM 762 O O . GLY A 1 92 ? 18.078 13.460 -36.460 1.00 68.19 92 GLY A O 1
ATOM 763 N N . GLY A 1 93 ? 19.808 13.632 -37.898 1.00 63.91 93 GLY A N 1
ATOM 764 C CA . GLY A 1 93 ? 20.503 14.708 -37.195 1.00 63.91 93 GLY A CA 1
ATOM 765 C C . GLY A 1 93 ? 19.549 15.756 -36.627 1.00 63.91 93 GLY A C 1
ATOM 766 O O . GLY A 1 93 ? 18.690 16.291 -37.333 1.00 63.91 93 GLY A O 1
ATOM 767 N N . THR A 1 94 ? 19.711 16.046 -35.338 1.00 60.50 94 THR A N 1
ATOM 768 C CA . THR A 1 94 ? 19.073 17.198 -34.708 1.00 60.50 94 THR A CA 1
ATOM 769 C C . THR A 1 94 ? 19.302 18.429 -35.597 1.00 60.50 94 THR A C 1
ATOM 771 O O . THR A 1 94 ? 20.437 18.667 -36.027 1.00 60.50 94 THR A O 1
ATOM 774 N N . PRO A 1 95 ? 18.256 19.209 -35.936 1.00 55.06 95 PRO A N 1
ATOM 775 C CA . PRO A 1 95 ? 18.456 20.495 -36.581 1.00 55.06 95 PRO A CA 1
ATOM 776 C C . PRO A 1 95 ? 19.485 21.287 -35.775 1.00 55.06 95 PRO A C 1
ATOM 778 O O . PRO A 1 95 ? 19.382 21.360 -34.548 1.00 55.06 95 PRO A O 1
ATOM 781 N N . LYS A 1 96 ? 20.496 21.818 -36.478 1.00 58.16 96 LYS A N 1
ATOM 782 C CA . LYS A 1 96 ? 21.528 22.690 -35.911 1.00 58.16 96 LYS A CA 1
ATOM 783 C C . LYS A 1 96 ? 20.878 23.683 -34.952 1.00 58.16 96 LYS A C 1
ATOM 785 O O . LYS A 1 96 ? 19.858 24.271 -35.298 1.00 58.16 96 LYS A O 1
ATOM 790 N N . GLU A 1 97 ? 21.491 23.785 -33.776 1.00 57.78 97 GLU A N 1
ATOM 791 C CA . GLU A 1 97 ? 21.218 24.692 -32.659 1.00 57.78 97 GLU A CA 1
ATOM 792 C C . GLU A 1 97 ? 20.191 25.795 -32.970 1.00 57.78 97 GLU A C 1
ATOM 794 O O . GLU A 1 97 ? 20.422 26.587 -33.891 1.00 57.78 97 GLU A O 1
ATOM 799 N N . PRO A 1 98 ? 19.091 25.936 -32.200 1.00 49.16 98 PRO A N 1
ATOM 800 C CA . PRO A 1 98 ? 18.325 27.167 -32.268 1.00 49.16 98 PRO A CA 1
ATOM 801 C C . PRO A 1 98 ? 19.265 28.272 -31.792 1.00 49.16 98 PRO A C 1
ATOM 803 O O . PRO A 1 98 ? 19.616 28.338 -30.613 1.00 49.16 98 PRO A O 1
ATOM 806 N N . GLY A 1 99 ? 19.731 29.088 -32.735 1.00 47.75 99 GLY A N 1
ATOM 807 C CA . GLY A 1 99 ? 20.542 30.253 -32.445 1.00 47.75 99 GLY A CA 1
ATOM 808 C C . GLY A 1 99 ? 19.792 31.125 -31.451 1.00 47.75 99 GLY A C 1
ATOM 809 O O . GLY A 1 99 ? 18.854 31.830 -31.814 1.00 47.75 99 GLY A O 1
ATOM 810 N N . PHE A 1 100 ? 20.198 31.072 -30.186 1.00 52.22 100 PHE A N 1
ATOM 811 C CA . PHE A 1 100 ? 19.883 32.125 -29.240 1.00 52.22 100 PHE A CA 1
ATOM 812 C C . PHE A 1 100 ? 20.748 33.324 -29.630 1.00 52.22 100 PHE A C 1
ATOM 814 O O . PHE A 1 100 ? 21.861 33.504 -29.138 1.00 52.22 100 PHE A O 1
ATOM 821 N N . SER A 1 101 ? 20.247 34.119 -30.575 1.00 48.22 101 SER A N 1
ATOM 822 C CA . SER A 1 101 ? 20.715 35.488 -30.753 1.00 48.22 101 SER A CA 1
ATOM 823 C C . SER A 1 101 ? 20.281 36.297 -29.534 1.00 48.22 101 SER A C 1
ATOM 825 O O . SER A 1 101 ? 19.115 36.279 -29.140 1.00 48.22 101 SER A O 1
ATOM 827 N N . ARG A 1 102 ? 21.277 36.929 -28.920 1.00 50.28 102 ARG A N 1
ATOM 828 C CA . ARG A 1 102 ? 21.170 37.831 -27.778 1.00 50.28 102 ARG A CA 1
ATOM 829 C C . ARG A 1 102 ? 20.532 39.159 -28.168 1.00 50.28 102 ARG A C 1
ATOM 831 O O . ARG A 1 102 ? 20.769 39.589 -29.319 1.00 50.28 102 ARG A O 1
#

Radius of gyration: 28.59 Å; chains: 1; bounding box: 48×51×69 Å

Foldseek 3Di:
DDPDDPDP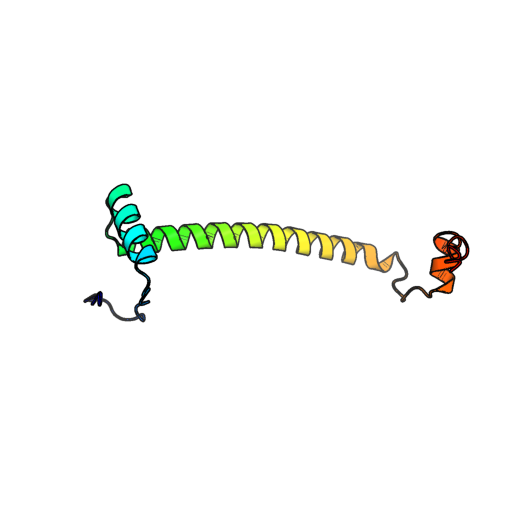DDDDDDDDPPDPVVVVVLVVQCVVVVHDSVVSVVVVVVVVVVVVVVVVVVVVVVVVVVVVVCVVCVVVDDPPDDDPVNVCVVVPHDPPDPPPDD

Secondary structure (DSSP, 8-state):
--------SS---------HHHHHHHHHHHHHH-S-HHHHHHHHHHHHHHHHHHHHHHHHHHHHHHHHHHHHHTTSS--SPPPHHHHHHHS----S------

Sequence (102 aa):
MTIRYFDRHCGTFGLSIKTEEAHRLARELSRLTGEAMTDAITQAMRERLERLRAEKEVQADYVSRMKAFVRARSHRYDRRPVTKQEWDEAVGGTPKEPGFSR

pLDDT: mean 76.78, std 18.9, range [30.36, 95.31]